Protein AF-A0A5C0SL00-F1 (afdb_monomer)

Me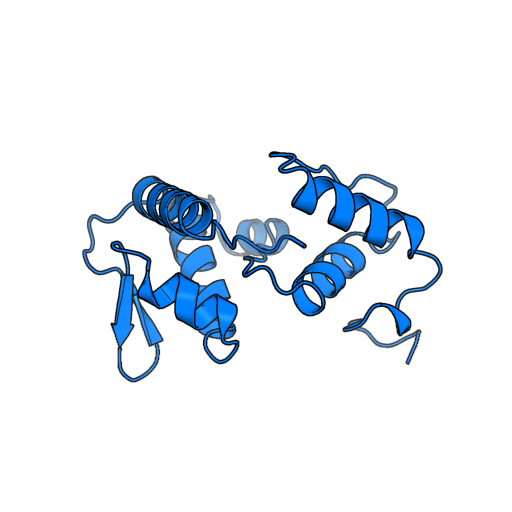an predicted aligned error: 7.23 Å

Foldseek 3Di:
DLPDPADQAPVNDDPCPVVLVVVVVCVVVVPPDDDDDDDPPPCSVNSVNNSCNPDLAPDADDDVVVVVVVDVDDDQVNVQVSRQVRLFVVCVRVNSVLLLVQQPQWDQDPRGIDGPDPPCTNVSRVVSSVVSVVPPPDDDDD

Secondary structure (DSSP, 8-state):
-TT-SS--SGGGSSS-HHHHHHHHHHHHTT-S------STTSSHHHHHHHHHHHSSS------HHHHHHH-SS--HHHHHHHHHHHHHTTTTSHHHHHHHHH-TTEEEETTEEEES-TT--HHHHHHHHHHHHHT-------

pLDDT: mean 83.23, std 16.57, range [24.23, 94.88]

Structure (mmCIF, N/CA/C/O backbone):
data_AF-A0A5C0SL00-F1
#
_entry.id   AF-A0A5C0SL00-F1
#
loop_
_atom_site.group_PDB
_atom_site.id
_atom_site.type_symbol
_atom_site.label_atom_id
_atom_site.label_alt_id
_atom_site.label_comp_id
_atom_site.label_asym_id
_atom_site.label_entity_id
_atom_site.label_seq_id
_atom_site.pdbx_PDB_ins_code
_atom_site.Cartn_x
_atom_site.Cartn_y
_atom_site.Cartn_z
_atom_site.occupancy
_atom_site.B_iso_or_equiv
_atom_site.auth_seq_id
_atom_site.auth_comp_id
_atom_site.auth_asym_id
_atom_site.auth_atom_id
_atom_site.pdbx_PDB_model_num
ATOM 1 N N . MET A 1 1 ? 8.966 13.940 -18.420 1.00 41.81 1 MET A N 1
ATOM 2 C CA . MET A 1 1 ? 10.261 13.821 -19.155 1.00 41.81 1 MET A CA 1
ATOM 3 C C . MET A 1 1 ? 10.956 12.547 -18.702 1.00 41.81 1 MET A C 1
ATOM 5 O O . MET A 1 1 ? 10.970 12.293 -17.505 1.00 41.81 1 MET A O 1
ATOM 9 N N . LEU A 1 2 ? 11.584 11.801 -19.618 1.00 38.34 2 LEU A N 1
ATOM 10 C CA . LEU A 1 2 ? 12.249 10.513 -19.342 1.00 38.34 2 LEU A CA 1
ATOM 11 C C . LEU A 1 2 ? 13.277 10.556 -18.186 1.00 38.34 2 LEU A C 1
ATOM 13 O O . LEU A 1 2 ? 13.491 9.546 -17.514 1.00 38.34 2 LEU A O 1
ATOM 17 N N . PHE A 1 3 ? 13.874 11.727 -17.929 1.00 49.59 3 PHE A N 1
ATOM 18 C CA . PHE A 1 3 ? 14.897 11.964 -16.900 1.00 49.59 3 PHE A CA 1
ATOM 19 C C . PHE A 1 3 ? 14.388 12.712 -15.650 1.00 49.59 3 PHE A C 1
ATOM 21 O O . PHE A 1 3 ? 15.184 13.255 -14.883 1.00 49.59 3 PHE A O 1
ATOM 28 N N . SER A 1 4 ? 13.072 12.769 -15.417 1.00 49.75 4 SER A N 1
ATOM 29 C CA . SER A 1 4 ? 12.523 13.338 -14.179 1.00 49.75 4 SER A CA 1
ATOM 30 C C . SER A 1 4 ? 12.863 12.460 -12.958 1.00 49.75 4 SER A C 1
ATOM 32 O O . SER A 1 4 ? 13.013 11.240 -13.058 1.00 49.75 4 SER A O 1
ATOM 34 N N . ARG A 1 5 ? 12.979 13.072 -11.767 1.00 55.69 5 ARG A N 1
ATOM 35 C CA . ARG A 1 5 ? 13.316 12.358 -10.512 1.00 55.69 5 ARG A CA 1
ATOM 36 C C . ARG A 1 5 ? 12.286 11.297 -10.108 1.00 55.69 5 ARG A C 1
ATOM 38 O O . ARG A 1 5 ? 12.628 10.380 -9.364 1.00 55.69 5 ARG A O 1
ATOM 45 N N . ILE A 1 6 ? 11.034 11.437 -10.542 1.00 61.34 6 ILE A N 1
ATOM 46 C CA . ILE A 1 6 ? 9.941 10.514 -10.227 1.00 61.34 6 ILE A CA 1
ATOM 47 C C . ILE A 1 6 ? 9.117 10.341 -11.497 1.00 61.34 6 ILE A C 1
ATOM 49 O O . ILE A 1 6 ? 8.388 11.252 -11.881 1.00 61.34 6 ILE A O 1
ATOM 53 N N . LYS A 1 7 ? 9.236 9.166 -12.115 1.00 70.69 7 LYS A N 1
ATOM 54 C CA . LYS A 1 7 ? 8.387 8.768 -13.236 1.00 70.69 7 LYS A CA 1
ATOM 55 C C . LYS A 1 7 ? 6.998 8.454 -12.691 1.00 70.69 7 LYS A C 1
ATOM 57 O O . LYS A 1 7 ? 6.902 7.726 -11.697 1.00 70.69 7 LYS A O 1
ATOM 62 N N . LYS A 1 8 ? 5.959 9.049 -13.271 1.00 68.81 8 LYS A N 1
ATOM 63 C CA . LYS A 1 8 ? 4.574 8.908 -12.786 1.00 68.81 8 LYS A CA 1
ATOM 64 C C . LYS A 1 8 ? 3.704 8.016 -13.663 1.00 68.81 8 LYS A C 1
ATOM 66 O O . LYS A 1 8 ? 2.728 7.495 -13.136 1.00 68.81 8 LYS A O 1
ATOM 71 N N . SER A 1 9 ? 4.082 7.833 -14.925 1.00 75.38 9 SER A N 1
ATOM 72 C CA . SER A 1 9 ? 3.365 7.025 -15.911 1.00 75.38 9 SER A CA 1
ATOM 73 C C . SER A 1 9 ? 4.301 6.090 -16.677 1.00 75.38 9 SER A C 1
ATOM 75 O O . SER A 1 9 ? 5.526 6.270 -16.692 1.00 75.38 9 SER A O 1
ATOM 77 N N . ARG A 1 10 ? 3.707 5.094 -17.326 1.00 76.75 10 ARG A N 1
ATOM 78 C CA . ARG A 1 10 ? 4.340 4.052 -18.134 1.00 76.75 10 ARG A CA 1
ATOM 79 C C . ARG A 1 10 ? 5.175 4.634 -19.267 1.00 76.75 10 ARG A C 1
ATOM 81 O O . ARG A 1 10 ? 6.346 4.300 -19.384 1.00 76.75 10 ARG A O 1
ATOM 88 N N . ASN A 1 11 ? 4.662 5.658 -19.948 1.00 75.50 11 ASN A N 1
ATOM 89 C CA . ASN A 1 11 ? 5.387 6.391 -20.996 1.00 75.50 11 ASN A CA 1
ATOM 90 C C . ASN A 1 11 ? 6.660 7.104 -20.501 1.00 75.50 11 ASN A C 1
ATOM 92 O O . ASN A 1 11 ? 7.517 7.480 -21.300 1.00 75.50 11 ASN A O 1
ATOM 96 N N . GLU A 1 12 ? 6.800 7.339 -19.193 1.00 78.19 12 GLU A N 1
ATOM 97 C CA . GLU A 1 12 ? 8.033 7.888 -18.628 1.00 78.19 12 GLU A CA 1
ATOM 98 C C . GLU A 1 12 ? 9.056 6.799 -18.297 1.00 78.19 12 GLU A C 1
ATOM 100 O O . GLU A 1 12 ? 10.213 7.128 -18.032 1.00 78.19 12 GLU A O 1
ATOM 105 N N . MET A 1 13 ? 8.685 5.516 -18.295 1.00 83.00 13 MET A N 1
ATOM 106 C CA . MET A 1 13 ? 9.585 4.386 -18.065 1.00 83.00 13 MET A CA 1
ATOM 107 C C . MET A 1 13 ? 10.352 4.021 -19.340 1.00 83.00 13 MET A C 1
ATOM 109 O O . MET A 1 13 ? 9.850 4.132 -20.445 1.00 83.00 13 MET A O 1
ATOM 113 N N . PHE A 1 14 ? 11.626 3.652 -19.180 1.00 79.88 14 PHE A N 1
ATOM 114 C CA . PHE A 1 14 ? 12.451 3.225 -20.310 1.00 79.88 14 PHE A CA 1
ATOM 115 C C . PHE A 1 14 ? 12.463 1.702 -20.328 1.00 79.88 14 PHE A C 1
ATOM 117 O O . PHE A 1 14 ? 12.965 1.133 -19.360 1.00 79.88 14 PHE A O 1
ATOM 124 N N . ASP A 1 15 ? 11.920 1.097 -21.386 1.00 82.62 15 ASP A N 1
ATOM 125 C CA . ASP A 1 15 ? 11.999 -0.341 -21.685 1.00 82.62 15 ASP A CA 1
ATOM 126 C C . ASP A 1 15 ? 11.597 -1.257 -20.510 1.00 82.62 15 ASP A C 1
ATOM 128 O O . ASP A 1 15 ? 12.384 -2.051 -19.999 1.00 82.62 15 ASP A O 1
ATOM 132 N N . ARG A 1 16 ? 10.379 -1.062 -19.988 1.00 87.50 16 ARG A N 1
ATOM 133 C CA . ARG A 1 16 ? 9.831 -1.824 -18.842 1.00 87.50 16 ARG A CA 1
ATOM 134 C C . ARG A 1 16 ? 8.405 -2.320 -19.061 1.00 87.50 16 ARG A C 1
ATOM 136 O O . ARG A 1 16 ? 7.711 -2.682 -18.113 1.00 87.50 16 ARG A O 1
ATOM 143 N N . GLU A 1 17 ? 7.972 -2.289 -20.313 1.00 89.06 17 GLU A N 1
ATOM 144 C CA . GLU A 1 17 ? 6.625 -2.649 -20.746 1.00 89.06 17 GLU A CA 1
ATOM 145 C C . GLU A 1 17 ? 6.329 -4.113 -20.418 1.00 89.06 17 GLU A C 1
ATOM 147 O O . GLU A 1 17 ? 5.320 -4.427 -19.793 1.00 89.06 17 GLU A O 1
ATOM 152 N N . TYR A 1 18 ? 7.284 -4.993 -20.731 1.00 91.75 18 TYR A N 1
ATOM 153 C CA . TYR A 1 18 ? 7.180 -6.420 -20.455 1.00 91.75 18 TYR A CA 1
ATOM 154 C C . TYR A 1 18 ? 7.016 -6.721 -18.957 1.00 91.75 18 TYR A C 1
ATOM 156 O O . TYR A 1 18 ? 6.125 -7.480 -18.576 1.00 91.75 18 TYR A O 1
ATOM 164 N N . GLU A 1 19 ? 7.841 -6.138 -18.080 1.00 92.94 19 GLU A N 1
ATOM 165 C CA . GLU A 1 19 ? 7.713 -6.370 -16.638 1.00 92.94 19 GLU A CA 1
ATOM 166 C C . GLU A 1 19 ? 6.439 -5.759 -16.064 1.00 92.94 19 GLU A C 1
ATOM 168 O O . GLU A 1 19 ? 5.842 -6.355 -15.169 1.00 92.94 19 GLU A O 1
ATOM 173 N N . PHE A 1 20 ? 6.018 -4.597 -16.567 1.00 93.19 20 PHE A N 1
ATOM 174 C CA . PHE A 1 20 ? 4.753 -3.986 -16.177 1.00 93.19 20 PHE A CA 1
ATOM 175 C C . PHE A 1 20 ? 3.582 -4.920 -16.496 1.00 93.19 20 PHE A C 1
ATOM 177 O O . PHE A 1 20 ? 2.837 -5.293 -15.588 1.00 93.19 20 PHE A O 1
ATOM 184 N N . ASP A 1 21 ? 3.466 -5.370 -17.747 1.00 93.31 21 ASP A N 1
ATOM 185 C CA . ASP A 1 21 ? 2.367 -6.231 -18.192 1.00 93.31 21 ASP A CA 1
ATOM 186 C C . ASP A 1 21 ? 2.384 -7.592 -17.491 1.00 93.31 21 ASP A C 1
ATOM 188 O O . ASP A 1 21 ? 1.333 -8.111 -17.112 1.00 93.31 21 ASP A O 1
ATOM 192 N N . LYS A 1 22 ? 3.573 -8.143 -17.221 1.00 94.88 22 LYS A N 1
ATOM 193 C CA . LYS A 1 22 ? 3.715 -9.387 -16.457 1.00 94.88 22 LYS A CA 1
ATOM 194 C C . LYS A 1 22 ? 3.199 -9.251 -15.024 1.00 94.88 22 LYS A C 1
ATOM 196 O O . LYS A 1 22 ? 2.548 -10.167 -14.525 1.00 94.88 22 LYS A O 1
ATOM 201 N N . ILE A 1 23 ? 3.478 -8.128 -14.359 1.00 93.69 23 ILE A N 1
ATOM 202 C CA . ILE A 1 23 ? 2.964 -7.863 -13.008 1.00 93.69 23 ILE A CA 1
ATOM 203 C C . ILE A 1 23 ? 1.445 -7.658 -13.054 1.00 93.69 23 ILE A C 1
ATOM 205 O O . ILE A 1 23 ? 0.744 -8.209 -12.210 1.00 93.69 23 ILE A O 1
ATOM 209 N N . VAL A 1 24 ? 0.925 -6.925 -14.045 1.00 92.56 24 VAL A N 1
ATOM 210 C CA . VAL A 1 24 ? -0.525 -6.727 -14.218 1.00 92.56 24 VAL A CA 1
ATOM 211 C C . VAL A 1 24 ? -1.249 -8.054 -14.446 1.00 92.56 24 VAL A C 1
ATOM 213 O O . VAL A 1 24 ? -2.280 -8.280 -13.817 1.00 92.56 24 VAL A O 1
ATOM 216 N N . SER A 1 25 ? -0.720 -8.938 -15.298 1.00 93.75 25 SER A N 1
ATOM 217 C CA . SER A 1 25 ? -1.295 -10.276 -15.505 1.00 93.75 25 SER A CA 1
ATOM 218 C C . SER A 1 25 ? -1.310 -11.065 -14.203 1.00 93.75 25 SER A C 1
ATOM 220 O O . SER A 1 25 ? -2.364 -11.524 -13.794 1.00 93.75 25 SER A O 1
ATOM 222 N N . ALA A 1 26 ? -0.183 -11.123 -13.488 1.00 92.19 26 ALA A N 1
ATOM 223 C CA . ALA A 1 26 ? -0.104 -11.845 -12.221 1.00 92.19 26 ALA A CA 1
ATOM 224 C C . ALA A 1 26 ? -1.100 -11.318 -11.169 1.00 92.19 26 ALA A C 1
ATOM 226 O O . ALA A 1 26 ? -1.680 -12.108 -10.432 1.00 92.19 26 ALA A O 1
ATOM 227 N N . ILE A 1 27 ? -1.343 -10.002 -11.115 1.00 89.69 27 ILE A N 1
ATOM 228 C CA . ILE A 1 27 ? -2.379 -9.419 -10.247 1.00 89.69 27 ILE A CA 1
ATOM 229 C C . ILE A 1 27 ? -3.778 -9.883 -10.674 1.00 89.69 27 ILE A C 1
ATOM 231 O O . ILE A 1 27 ? -4.568 -10.275 -9.821 1.00 8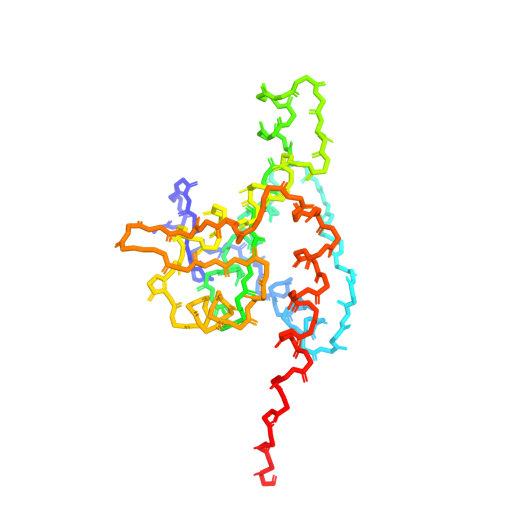9.69 27 ILE A O 1
ATOM 235 N N . LYS A 1 28 ? -4.087 -9.860 -11.978 1.00 89.38 28 LYS A N 1
ATOM 236 C CA . LYS A 1 28 ? -5.380 -10.326 -12.516 1.00 89.38 28 LYS A CA 1
ATOM 237 C C . LYS A 1 28 ? -5.610 -11.818 -12.278 1.00 89.38 28 LYS A C 1
ATOM 239 O O . LYS A 1 28 ? -6.734 -12.214 -11.997 1.00 89.38 28 LYS A O 1
ATOM 244 N N . ASP A 1 29 ? -4.544 -12.606 -12.341 1.00 91.25 29 ASP A N 1
ATOM 245 C CA . ASP A 1 29 ? -4.556 -14.050 -12.101 1.00 91.25 29 ASP A CA 1
ATOM 246 C C . ASP A 1 29 ? -4.625 -14.396 -10.598 1.00 91.25 29 ASP A C 1
ATOM 248 O O . ASP A 1 29 ? -4.611 -15.569 -10.231 1.00 91.25 29 ASP A O 1
ATOM 252 N N . GLY A 1 30 ? -4.679 -13.392 -9.712 1.00 88.06 30 GLY A N 1
ATOM 253 C CA . GLY A 1 30 ? -4.782 -13.593 -8.266 1.00 88.06 30 GLY A CA 1
ATOM 254 C C . GLY A 1 30 ? -3.503 -14.137 -7.626 1.00 88.06 30 GLY A C 1
ATOM 255 O O . GLY A 1 30 ? -3.567 -14.790 -6.586 1.00 88.06 30 GLY A O 1
ATOM 256 N N . VAL A 1 31 ? -2.331 -13.900 -8.227 1.00 89.06 31 VAL A N 1
ATOM 257 C CA . VAL A 1 31 ? -1.050 -14.357 -7.670 1.00 89.06 31 VAL A CA 1
ATOM 258 C C . VAL A 1 31 ? -0.799 -13.655 -6.324 1.00 89.06 31 VAL A C 1
ATOM 260 O O . VAL A 1 31 ? -0.624 -12.434 -6.300 1.00 89.06 31 VAL A O 1
ATOM 263 N N . PRO A 1 32 ? -0.699 -14.395 -5.202 1.00 85.50 32 PRO A N 1
ATOM 264 C CA . PRO A 1 32 ? -0.680 -13.800 -3.861 1.00 85.50 32 PRO A CA 1
ATOM 265 C C . PRO A 1 32 ? 0.650 -13.118 -3.512 1.00 85.50 32 PRO A C 1
ATOM 267 O O . PRO A 1 32 ? 0.713 -12.286 -2.608 1.00 85.50 32 PRO A O 1
ATOM 270 N N . LEU A 1 33 ? 1.737 -13.460 -4.213 1.00 90.69 33 LEU A N 1
ATOM 271 C CA . LEU A 1 33 ? 3.056 -12.880 -3.981 1.00 90.69 33 LEU A CA 1
ATOM 272 C C . LEU A 1 33 ? 3.829 -12.711 -5.287 1.00 90.69 33 LEU A C 1
ATOM 274 O O . LEU A 1 33 ? 4.167 -13.679 -5.966 1.00 90.69 33 LEU A O 1
ATOM 278 N N . ILE A 1 34 ? 4.193 -11.466 -5.587 1.00 91.44 34 ILE A N 1
ATOM 279 C CA . ILE A 1 34 ? 5.021 -11.106 -6.738 1.00 91.44 34 ILE A CA 1
ATOM 280 C C . ILE A 1 34 ? 6.327 -10.504 -6.220 1.00 91.44 34 ILE A C 1
ATOM 282 O O . ILE A 1 34 ? 6.336 -9.456 -5.574 1.00 91.44 34 ILE A O 1
ATOM 286 N N . VAL A 1 35 ? 7.455 -11.147 -6.524 1.00 92.81 35 VAL A N 1
ATOM 287 C CA . VAL A 1 35 ? 8.781 -10.673 -6.104 1.00 92.81 35 VAL A CA 1
ATOM 288 C C . VAL A 1 35 ? 9.489 -9.992 -7.273 1.00 92.81 35 VAL A C 1
ATOM 290 O O . VAL A 1 35 ? 9.873 -10.634 -8.248 1.00 92.81 35 VAL A O 1
ATOM 293 N N . VAL A 1 36 ? 9.719 -8.680 -7.161 1.00 90.69 36 VAL A N 1
ATOM 294 C CA . VAL A 1 36 ? 10.464 -7.899 -8.164 1.00 90.69 36 VAL A CA 1
ATOM 295 C C . VAL A 1 36 ? 11.946 -7.835 -7.787 1.00 90.69 36 VAL A C 1
ATOM 297 O O . VAL A 1 36 ? 12.353 -7.101 -6.884 1.00 90.69 36 VAL A O 1
ATOM 300 N N . THR A 1 37 ? 12.773 -8.594 -8.503 1.00 91.00 37 THR A N 1
ATOM 301 C CA . THR A 1 37 ? 14.218 -8.753 -8.251 1.00 91.00 37 THR 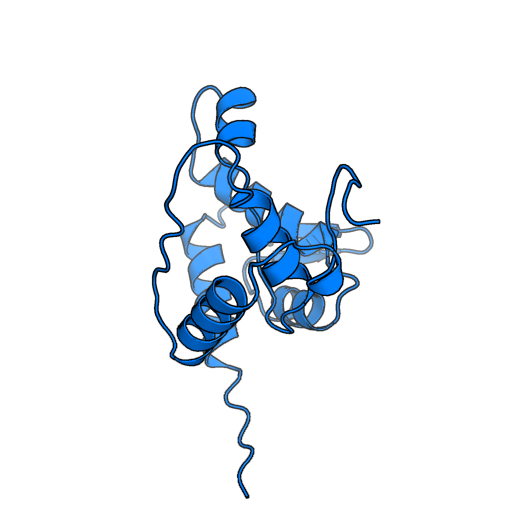A CA 1
ATOM 302 C C . THR A 1 37 ? 15.073 -8.055 -9.326 1.00 91.00 37 THR A C 1
ATOM 304 O O . THR A 1 37 ? 14.559 -7.531 -10.312 1.00 91.00 37 THR A O 1
ATOM 307 N N . GLY A 1 38 ? 16.384 -7.925 -9.087 1.00 88.62 38 GLY A N 1
ATOM 308 C CA . GLY A 1 38 ? 17.356 -7.395 -10.050 1.00 88.62 38 GLY A CA 1
ATOM 309 C C . GLY A 1 38 ? 18.443 -6.530 -9.410 1.00 88.62 38 GLY A C 1
ATOM 310 O O . GLY A 1 38 ? 18.385 -6.202 -8.221 1.00 88.62 38 GLY A O 1
ATOM 311 N N . ILE A 1 39 ? 19.407 -6.081 -10.213 1.00 88.81 39 ILE A N 1
ATOM 312 C CA . ILE A 1 39 ? 20.573 -5.298 -9.764 1.00 88.81 39 ILE A CA 1
ATOM 313 C C . ILE A 1 39 ? 20.148 -3.949 -9.137 1.00 88.81 39 ILE A C 1
ATOM 315 O O . ILE A 1 39 ? 19.052 -3.421 -9.375 1.00 88.81 39 ILE A O 1
ATOM 319 N N . ARG A 1 40 ? 20.981 -3.368 -8.261 1.00 80.56 40 ARG A N 1
ATOM 320 C CA . ARG A 1 40 ? 20.735 -2.029 -7.692 1.00 80.56 40 ARG A CA 1
ATOM 321 C C . ARG A 1 40 ? 20.625 -0.993 -8.824 1.00 80.56 40 ARG A C 1
ATOM 323 O O . ARG A 1 40 ? 21.358 -1.053 -9.796 1.00 80.56 40 ARG A O 1
ATOM 330 N N . ARG A 1 41 ? 19.728 -0.012 -8.662 1.00 81.50 41 ARG A N 1
ATOM 331 C CA . ARG A 1 41 ? 19.496 1.110 -9.602 1.00 81.50 41 ARG A CA 1
ATOM 332 C C . ARG A 1 41 ? 18.865 0.762 -10.961 1.00 81.50 41 ARG A C 1
ATOM 334 O O . ARG A 1 41 ? 18.753 1.645 -11.794 1.00 81.50 41 ARG A O 1
ATOM 341 N N . VAL A 1 42 ? 18.319 -0.441 -11.141 1.00 84.75 42 VAL A N 1
ATOM 342 C CA . VAL A 1 42 ? 17.574 -0.797 -12.372 1.00 84.75 42 VAL A CA 1
ATOM 343 C C . VAL A 1 42 ? 16.154 -0.203 -12.459 1.00 84.75 42 VAL A C 1
ATOM 345 O O . VAL A 1 42 ? 15.474 -0.384 -13.458 1.00 84.75 42 VAL A O 1
ATOM 348 N N . GLY A 1 43 ? 15.683 0.513 -11.429 1.00 86.38 43 GLY A N 1
ATOM 349 C CA . GLY A 1 43 ? 14.374 1.186 -11.460 1.00 86.38 43 GLY A CA 1
ATOM 350 C C . GLY A 1 43 ? 13.193 0.400 -10.875 1.00 86.38 43 GLY A C 1
ATOM 351 O O . GLY A 1 43 ? 12.058 0.815 -11.061 1.00 86.38 43 GLY A O 1
ATOM 352 N N . LYS A 1 44 ? 13.428 -0.676 -10.108 1.00 90.31 44 LYS A N 1
ATOM 353 C CA . LYS A 1 44 ? 12.366 -1.488 -9.466 1.00 90.31 44 LYS A CA 1
ATOM 354 C C . LYS A 1 44 ? 11.342 -0.665 -8.673 1.00 90.31 44 LYS A C 1
ATOM 356 O O . LYS A 1 44 ? 10.144 -0.837 -8.834 1.00 90.31 44 LYS A O 1
ATOM 361 N N . THR A 1 45 ? 11.814 0.266 -7.838 1.00 87.50 45 THR A N 1
ATOM 362 C CA . THR A 1 45 ? 10.929 1.159 -7.068 1.00 87.50 45 THR A CA 1
ATOM 363 C C . THR A 1 45 ? 10.065 2.024 -7.980 1.00 87.50 45 THR A C 1
ATOM 365 O O . THR A 1 45 ? 8.919 2.302 -7.654 1.00 87.50 45 THR A O 1
ATOM 368 N N . THR A 1 46 ? 10.614 2.460 -9.111 1.00 88.38 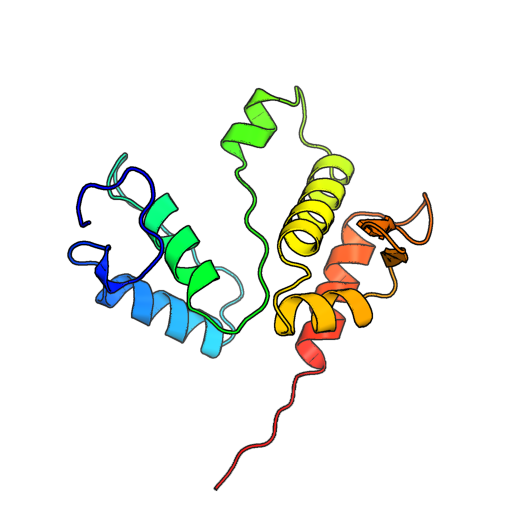46 THR A N 1
ATOM 369 C CA . THR A 1 46 ? 9.876 3.260 -10.082 1.00 88.38 46 THR A CA 1
ATOM 370 C C . THR A 1 46 ? 8.806 2.429 -10.777 1.00 88.38 46 THR A C 1
ATOM 372 O O . THR A 1 46 ? 7.678 2.893 -10.846 1.00 88.38 46 THR A O 1
ATOM 375 N N . LEU A 1 47 ? 9.122 1.191 -11.180 1.00 89.88 47 LEU A N 1
ATOM 376 C CA . LEU A 1 47 ? 8.150 0.246 -11.742 1.00 89.88 47 LEU A CA 1
ATOM 377 C C . LEU A 1 47 ? 6.951 0.043 -10.807 1.00 89.88 47 LEU A C 1
ATOM 379 O O . LEU A 1 47 ? 5.822 0.265 -11.221 1.00 89.88 47 LEU A O 1
ATOM 383 N N . VAL A 1 48 ? 7.190 -0.279 -9.530 1.00 89.06 48 VAL A N 1
ATOM 384 C CA . VAL A 1 48 ? 6.105 -0.490 -8.548 1.00 89.06 48 VAL A CA 1
ATOM 385 C C . VAL A 1 48 ? 5.269 0.777 -8.331 1.00 89.06 48 VAL A C 1
ATOM 387 O O . VAL A 1 48 ? 4.053 0.701 -8.187 1.00 89.06 48 VAL A O 1
ATOM 390 N N . LYS A 1 49 ? 5.896 1.961 -8.315 1.00 87.19 49 LYS A N 1
ATOM 391 C CA . LYS A 1 49 ? 5.171 3.230 -8.142 1.00 87.19 49 LYS A CA 1
ATOM 392 C C . LYS A 1 49 ? 4.311 3.588 -9.347 1.00 87.19 49 LYS A C 1
ATOM 394 O O . LYS A 1 49 ? 3.201 4.063 -9.152 1.00 87.19 49 LYS A O 1
ATOM 399 N N . VAL A 1 50 ? 4.827 3.389 -10.558 1.00 89.31 50 VAL A N 1
ATOM 400 C CA . VAL A 1 50 ? 4.071 3.631 -11.791 1.00 89.31 50 VAL A CA 1
ATOM 401 C C . VAL A 1 50 ? 2.920 2.637 -11.903 1.00 89.31 50 VAL A C 1
ATOM 403 O O . VAL A 1 50 ? 1.801 3.061 -12.157 1.00 89.31 50 VAL A O 1
ATOM 406 N N . LEU A 1 51 ? 3.154 1.358 -11.594 1.00 89.25 51 LEU A N 1
ATOM 407 C CA . LEU A 1 51 ? 2.103 0.339 -11.526 1.00 89.25 51 LEU A CA 1
ATOM 408 C C . LEU A 1 51 ? 0.942 0.787 -10.626 1.00 89.25 51 LEU A C 1
ATOM 410 O O . LEU A 1 51 ? -0.190 0.853 -11.085 1.00 89.25 51 LEU A O 1
ATOM 414 N N . LEU A 1 52 ? 1.225 1.188 -9.382 1.00 85.38 52 LEU A N 1
ATOM 415 C CA . LEU A 1 52 ? 0.206 1.661 -8.433 1.00 85.38 52 LEU A CA 1
ATOM 416 C C . LEU A 1 52 ? -0.501 2.969 -8.831 1.00 85.38 52 LEU A C 1
ATOM 418 O O . LEU A 1 52 ? -1.482 3.327 -8.183 1.00 85.38 52 LEU A O 1
ATOM 422 N N . ASN A 1 53 ? 0.022 3.714 -9.805 1.00 84.19 53 ASN A N 1
ATOM 423 C CA . ASN A 1 53 ? -0.626 4.919 -10.324 1.00 84.19 53 ASN A CA 1
ATOM 424 C C . ASN A 1 53 ? -1.526 4.631 -11.529 1.00 84.19 53 ASN A C 1
ATOM 426 O O . ASN A 1 53 ? -2.399 5.445 -11.811 1.00 84.19 53 ASN A O 1
ATOM 430 N N . GLU A 1 54 ? -1.268 3.549 -12.266 1.00 86.12 54 GLU A N 1
ATOM 431 C CA . GLU A 1 54 ? -1.952 3.260 -13.531 1.00 86.12 54 GLU A CA 1
ATOM 432 C C . GLU A 1 54 ? -2.985 2.142 -13.441 1.00 86.12 54 GLU A C 1
ATOM 434 O O . GLU A 1 54 ? -3.877 2.083 -14.281 1.00 86.12 54 GLU A O 1
ATOM 439 N N . ILE A 1 55 ? -2.884 1.251 -12.454 1.00 85.62 55 ILE A N 1
ATOM 440 C CA . ILE A 1 55 ? -3.906 0.224 -12.255 1.00 85.62 55 ILE A CA 1
ATOM 441 C C . ILE A 1 55 ? -5.097 0.789 -11.480 1.00 85.62 55 ILE A C 1
ATOM 443 O O . ILE A 1 55 ? -4.931 1.552 -10.526 1.00 85.62 55 ILE A O 1
ATOM 447 N N . ASP A 1 56 ? -6.299 0.334 -11.835 1.00 82.00 56 ASP A N 1
ATOM 448 C CA . ASP A 1 56 ? -7.519 0.762 -11.144 1.00 82.00 56 ASP A CA 1
ATOM 449 C C . ASP A 1 56 ? -7.704 0.120 -9.753 1.00 82.00 56 ASP A C 1
ATOM 451 O O . ASP A 1 56 ? -8.604 0.474 -8.988 1.00 82.00 56 ASP A O 1
ATOM 455 N N . THR A 1 57 ? -6.817 -0.805 -9.388 1.00 83.12 57 THR A N 1
ATOM 456 C CA . THR A 1 57 ? -6.836 -1.508 -8.107 1.00 83.12 57 THR A CA 1
ATOM 457 C C . THR A 1 57 ? -6.341 -0.595 -6.977 1.00 83.12 57 THR A C 1
ATOM 459 O O . THR A 1 57 ? -5.218 -0.082 -7.049 1.00 83.12 57 THR A O 1
ATOM 462 N N . PRO A 1 58 ? -7.120 -0.397 -5.896 1.00 84.50 58 PRO A N 1
ATOM 463 C CA . PRO A 1 58 ? -6.630 0.319 -4.728 1.00 84.50 58 PRO A CA 1
ATOM 464 C C . PRO A 1 58 ? -5.447 -0.442 -4.122 1.00 84.50 58 PRO A C 1
ATOM 466 O O . PRO A 1 58 ? -5.481 -1.658 -3.961 1.00 84.50 58 PRO A O 1
ATOM 469 N N . GLY A 1 59 ? -4.380 0.279 -3.784 1.00 83.88 59 GLY A N 1
ATOM 470 C CA . GLY A 1 59 ? -3.162 -0.336 -3.273 1.00 83.88 59 GLY A CA 1
ATOM 471 C C . GLY A 1 59 ? -2.420 0.557 -2.295 1.00 83.88 59 GLY A C 1
ATOM 472 O O . GLY A 1 59 ? -2.597 1.776 -2.257 1.00 83.88 59 GLY A O 1
ATOM 473 N N . VAL A 1 60 ? -1.542 -0.060 -1.512 1.00 87.38 60 VAL A N 1
ATOM 474 C CA . VAL A 1 60 ? -0.715 0.590 -0.491 1.00 87.38 60 VAL A CA 1
ATOM 475 C C . VAL A 1 60 ? 0.749 0.496 -0.910 1.00 87.38 60 VAL A C 1
ATOM 477 O O . VAL A 1 60 ? 1.214 -0.552 -1.348 1.00 87.38 60 VAL A O 1
ATOM 480 N N . TYR A 1 61 ? 1.493 1.597 -0.778 1.00 88.06 61 TYR A N 1
ATOM 481 C CA . TYR A 1 61 ? 2.945 1.595 -0.980 1.00 88.06 61 TYR A CA 1
ATOM 482 C C . TYR A 1 61 ? 3.654 1.840 0.350 1.00 88.06 61 TYR A C 1
ATOM 484 O O . TYR A 1 61 ? 3.549 2.929 0.912 1.00 88.06 61 TYR A O 1
ATOM 492 N N . ILE A 1 62 ? 4.426 0.853 0.807 1.00 89.00 62 ILE A N 1
ATOM 493 C CA . ILE A 1 62 ? 5.222 0.936 2.035 1.00 89.00 62 ILE A CA 1
ATOM 494 C C . ILE A 1 62 ? 6.710 0.901 1.670 1.00 89.00 62 ILE A C 1
ATOM 496 O O . ILE A 1 62 ? 7.213 -0.098 1.159 1.00 89.00 62 ILE A O 1
ATOM 500 N N . ASP A 1 63 ? 7.449 1.981 1.951 1.00 88.19 63 ASP A N 1
ATOM 501 C CA . ASP A 1 63 ? 8.912 1.969 1.812 1.00 88.19 63 ASP A CA 1
ATOM 502 C C . ASP A 1 63 ? 9.554 1.449 3.100 1.00 88.19 63 ASP A C 1
ATOM 504 O O . ASP A 1 63 ? 9.840 2.210 4.027 1.00 88.19 63 ASP A O 1
ATOM 508 N N . ALA A 1 64 ? 9.809 0.141 3.141 1.00 87.38 64 ALA A N 1
ATOM 509 C CA . ALA A 1 64 ? 10.430 -0.505 4.291 1.00 87.38 64 ALA A CA 1
ATOM 510 C C . ALA A 1 64 ? 11.784 0.126 4.664 1.00 87.38 64 ALA A C 1
ATOM 512 O O . ALA A 1 64 ? 12.088 0.245 5.845 1.00 87.38 64 ALA A O 1
ATOM 513 N N . ARG A 1 65 ? 12.581 0.608 3.696 1.00 83.94 65 ARG A N 1
ATOM 514 C CA . ARG A 1 65 ? 13.874 1.257 4.001 1.00 83.94 65 ARG A CA 1
ATOM 515 C C . ARG A 1 65 ? 13.663 2.549 4.778 1.00 83.94 65 ARG A C 1
ATOM 517 O O . ARG A 1 65 ? 14.406 2.830 5.713 1.00 83.94 65 ARG A O 1
ATOM 524 N N . LYS A 1 66 ? 12.647 3.327 4.392 1.00 87.31 66 LYS A N 1
ATOM 525 C CA . LYS A 1 66 ? 12.274 4.549 5.108 1.00 87.31 66 LYS A CA 1
ATOM 526 C C . LYS A 1 66 ? 11.757 4.218 6.508 1.00 87.31 66 LYS A C 1
ATOM 528 O O . LYS A 1 66 ? 12.185 4.864 7.459 1.00 87.31 66 LYS A O 1
ATOM 533 N N . LEU A 1 67 ? 10.901 3.204 6.644 1.00 87.25 67 LEU A N 1
ATOM 534 C CA . LEU A 1 67 ? 10.409 2.765 7.953 1.00 87.25 67 LEU A CA 1
ATOM 535 C C . LEU A 1 67 ? 11.554 2.352 8.885 1.00 87.25 67 LEU A C 1
ATOM 537 O O . LEU A 1 67 ? 11.632 2.869 9.994 1.00 87.25 67 LEU A O 1
ATOM 541 N N . TRP A 1 68 ? 12.485 1.520 8.412 1.00 87.06 68 TRP A N 1
ATOM 542 C CA . TRP A 1 68 ? 13.674 1.118 9.173 1.00 87.06 68 TRP A CA 1
ATOM 543 C C . TRP A 1 68 ? 14.575 2.300 9.552 1.00 87.06 68 TRP A C 1
ATOM 545 O O . TRP A 1 68 ? 15.195 2.282 10.606 1.00 87.06 68 TRP A O 1
ATOM 555 N N . SER A 1 69 ? 14.658 3.342 8.717 1.00 88.44 69 SER A N 1
ATOM 556 C CA . SER A 1 69 ? 15.470 4.525 9.043 1.00 88.44 69 SER A CA 1
ATOM 557 C C . SER A 1 69 ? 14.857 5.423 10.123 1.00 88.44 69 SER A C 1
ATOM 559 O O . SER A 1 69 ? 15.580 6.171 10.771 1.00 88.44 69 SER A O 1
ATOM 561 N N . ILE A 1 70 ? 13.532 5.376 10.294 1.00 86.75 70 ILE A N 1
ATOM 562 C CA . ILE A 1 70 ? 12.788 6.228 11.234 1.00 86.75 70 ILE A CA 1
ATOM 563 C C . ILE A 1 70 ? 12.521 5.491 12.550 1.00 86.75 70 ILE A C 1
ATOM 565 O O . ILE A 1 70 ? 12.466 6.112 13.610 1.00 86.75 70 ILE A O 1
ATOM 569 N N . HIS A 1 71 ? 12.343 4.173 12.491 1.00 83.12 71 HIS A N 1
ATOM 570 C CA . HIS A 1 71 ? 11.972 3.348 13.629 1.00 83.12 71 HIS A CA 1
ATOM 571 C C . HIS A 1 71 ? 13.096 2.373 13.973 1.00 83.12 71 HIS A C 1
ATOM 573 O O . HIS A 1 71 ? 13.549 1.622 13.117 1.00 83.12 71 HIS A O 1
ATOM 579 N N . ALA A 1 72 ? 13.488 2.323 15.249 1.00 78.50 72 ALA A N 1
ATOM 580 C CA . ALA A 1 72 ? 14.459 1.341 15.741 1.00 78.50 72 ALA A CA 1
ATOM 581 C C . ALA A 1 72 ? 13.956 -0.113 15.606 1.00 78.50 72 ALA A C 1
ATOM 583 O O . ALA A 1 72 ? 14.755 -1.035 15.478 1.00 78.50 72 ALA A O 1
ATOM 584 N N . ASN A 1 73 ? 12.632 -0.310 15.620 1.00 84.69 73 ASN A N 1
ATOM 585 C CA . ASN A 1 73 ? 11.967 -1.582 15.357 1.00 84.69 73 ASN A CA 1
ATOM 586 C C . ASN A 1 73 ? 10.636 -1.340 14.625 1.00 84.69 73 ASN A C 1
ATOM 588 O O . ASN A 1 73 ? 9.894 -0.416 14.973 1.00 84.69 73 ASN A O 1
ATOM 592 N N . ILE A 1 74 ? 10.311 -2.180 13.642 1.00 88.44 74 ILE A N 1
ATOM 593 C CA . ILE A 1 74 ? 9.043 -2.113 12.908 1.00 88.44 74 ILE A CA 1
ATOM 594 C C . ILE A 1 74 ? 8.036 -3.035 13.595 1.00 88.44 74 ILE A C 1
ATOM 596 O O . ILE A 1 74 ? 7.976 -4.230 13.320 1.00 88.44 74 ILE A O 1
ATOM 600 N N . SER A 1 75 ? 7.237 -2.474 14.502 1.00 92.19 75 SER A N 1
ATOM 601 C CA . SER A 1 75 ? 6.133 -3.212 15.120 1.00 92.19 75 SER A CA 1
ATOM 602 C C . SER A 1 75 ? 4.923 -3.310 14.176 1.00 92.19 75 SER A C 1
ATOM 604 O O . SER A 1 75 ? 4.764 -2.458 13.294 1.00 92.19 75 SER A O 1
ATOM 606 N N . PRO A 1 76 ? 4.006 -4.274 14.390 1.00 92.25 76 PRO A N 1
ATOM 607 C CA . PRO A 1 76 ? 2.754 -4.358 13.631 1.00 92.25 76 PRO A CA 1
ATOM 608 C C . PRO A 1 76 ? 1.961 -3.042 13.632 1.00 92.25 76 PRO A C 1
ATOM 610 O O . PRO A 1 76 ? 1.416 -2.630 12.612 1.00 92.25 76 PRO A O 1
ATOM 613 N N . ASN A 1 77 ? 1.993 -2.305 14.749 1.00 91.88 77 ASN A N 1
ATOM 614 C CA . ASN A 1 77 ? 1.353 -0.995 14.871 1.00 91.88 77 ASN A CA 1
ATOM 615 C C . ASN A 1 77 ? 1.946 0.077 13.942 1.00 91.88 77 ASN A C 1
ATOM 617 O O . ASN A 1 77 ? 1.218 0.982 13.529 1.00 91.88 77 ASN A O 1
ATOM 621 N N . VAL A 1 78 ? 3.240 0.006 13.612 1.00 92.44 78 VAL A N 1
ATOM 622 C CA . VAL A 1 78 ? 3.869 0.916 12.639 1.00 92.44 78 VAL A CA 1
ATOM 623 C C . VAL A 1 78 ? 3.338 0.628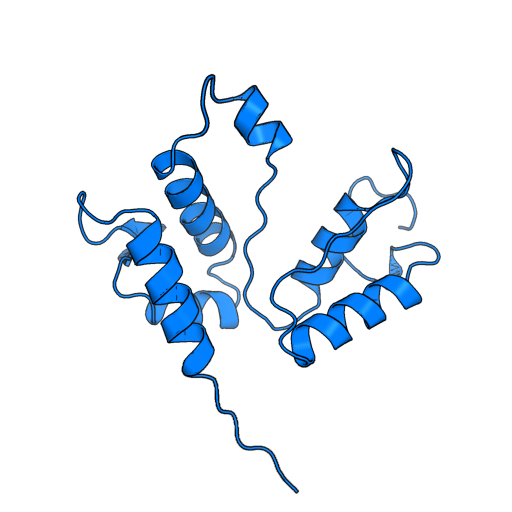 11.236 1.00 92.44 78 VAL A C 1
ATOM 625 O O . VAL A 1 78 ? 2.932 1.555 10.537 1.00 92.44 78 VAL A O 1
ATOM 628 N N . ILE A 1 79 ? 3.275 -0.650 10.851 1.00 93.12 79 ILE A N 1
ATOM 629 C CA . ILE A 1 79 ? 2.765 -1.082 9.541 1.00 93.12 79 ILE A CA 1
ATOM 630 C C . ILE A 1 79 ? 1.292 -0.691 9.393 1.00 93.12 79 ILE A C 1
ATOM 632 O O . ILE A 1 79 ? 0.928 -0.045 8.412 1.00 93.12 79 ILE A O 1
ATOM 636 N N . LYS A 1 80 ? 0.474 -0.987 10.410 1.00 93.44 80 LYS A N 1
ATOM 637 C CA . LYS A 1 80 ? -0.954 -0.650 10.465 1.00 93.44 80 LYS A CA 1
ATOM 638 C C . LYS A 1 80 ? -1.201 0.840 10.202 1.00 93.44 80 LYS A C 1
ATOM 640 O O . LYS A 1 80 ? -2.030 1.211 9.374 1.00 93.44 80 LYS A O 1
ATOM 645 N N . LYS A 1 81 ? -0.437 1.713 10.869 1.00 92.00 81 LYS A N 1
ATOM 646 C CA . LYS A 1 81 ? -0.522 3.170 10.676 1.00 92.00 81 LYS A CA 1
ATOM 647 C C . LYS A 1 81 ? -0.098 3.601 9.271 1.00 92.00 81 LYS A C 1
ATOM 649 O O . LYS A 1 81 ? -0.725 4.492 8.705 1.00 92.00 81 LYS A O 1
ATOM 654 N N . GLU A 1 82 ? 0.945 2.993 8.707 1.00 92.31 82 GLU A N 1
ATOM 655 C CA . GLU A 1 82 ? 1.422 3.348 7.365 1.00 92.31 82 GLU A CA 1
ATOM 656 C C . GLU A 1 82 ? 0.442 2.900 6.264 1.00 92.31 82 GLU A C 1
ATOM 658 O O . GLU A 1 82 ? 0.273 3.629 5.286 1.00 92.31 82 GLU A O 1
ATOM 663 N N . ILE A 1 83 ? -0.264 1.774 6.450 1.00 93.50 83 ILE A N 1
ATOM 664 C CA . ILE A 1 83 ? -1.368 1.332 5.576 1.00 93.50 83 ILE A CA 1
ATOM 665 C C . ILE A 1 83 ? -2.447 2.415 5.506 1.00 93.50 83 ILE A C 1
ATOM 667 O O . ILE A 1 83 ? -2.702 2.960 4.430 1.00 93.50 83 ILE A O 1
ATOM 671 N N . VAL A 1 84 ? -3.026 2.788 6.654 1.00 92.94 84 VAL A N 1
ATOM 672 C CA . VAL A 1 84 ? -4.110 3.783 6.706 1.00 92.94 84 VAL A CA 1
ATOM 673 C C . VAL A 1 84 ? -3.655 5.132 6.169 1.00 92.94 84 VAL A C 1
ATOM 675 O O . VAL A 1 84 ? -4.360 5.749 5.378 1.00 92.94 84 VAL A O 1
ATOM 678 N N . LYS A 1 85 ? -2.441 5.567 6.510 1.00 92.25 85 LYS A N 1
ATOM 679 C CA . LYS A 1 85 ? -1.867 6.809 5.987 1.00 92.25 85 LYS A CA 1
ATOM 680 C C . LYS A 1 85 ? -1.705 6.793 4.464 1.00 92.25 85 LYS A C 1
ATOM 682 O O . LYS A 1 85 ? -1.940 7.812 3.817 1.00 92.25 85 LYS A O 1
ATOM 687 N N . SER A 1 86 ? -1.288 5.668 3.877 1.00 90.44 86 SER A N 1
ATOM 688 C CA . SER A 1 86 ? -1.145 5.529 2.420 1.00 90.44 86 SER A CA 1
ATOM 689 C C . SER A 1 86 ? -2.496 5.593 1.704 1.00 90.44 86 SER A C 1
ATOM 691 O O . SER A 1 86 ? -2.583 6.183 0.623 1.00 90.44 86 SER A O 1
ATOM 693 N N . LEU A 1 87 ? -3.536 5.010 2.308 1.00 90.94 87 LEU A N 1
ATOM 694 C CA . LEU A 1 87 ? -4.906 5.059 1.798 1.00 90.94 87 LEU A CA 1
ATOM 695 C C . LEU A 1 87 ? -5.516 6.459 1.961 1.00 90.94 87 LEU A C 1
ATOM 697 O O . LEU A 1 87 ? -6.027 7.006 0.989 1.00 90.94 87 LEU A O 1
ATOM 701 N N . ASP A 1 88 ? -5.388 7.093 3.130 1.00 92.12 88 ASP A N 1
ATOM 702 C CA . ASP A 1 88 ? -5.877 8.459 3.380 1.00 92.12 88 ASP A CA 1
ATOM 703 C C . ASP A 1 88 ? -5.232 9.480 2.429 1.00 92.12 88 ASP A C 1
ATOM 705 O O . ASP A 1 88 ? -5.924 10.309 1.838 1.00 92.12 88 ASP A O 1
ATOM 709 N N . ALA A 1 89 ? -3.924 9.357 2.166 1.00 90.12 89 ALA A N 1
ATOM 710 C CA . ALA A 1 89 ? -3.218 10.195 1.192 1.00 90.12 89 ALA A CA 1
ATOM 711 C C . ALA A 1 89 ? -3.757 10.056 -0.246 1.00 90.12 89 ALA A C 1
ATOM 713 O O . ALA A 1 89 ? -3.500 10.918 -1.089 1.00 90.12 89 ALA A O 1
ATOM 714 N N . ARG A 1 90 ? -4.491 8.977 -0.534 1.00 88.19 90 ARG A N 1
ATOM 715 C CA . ARG A 1 90 ? -5.130 8.699 -1.823 1.00 88.19 90 ARG A CA 1
ATOM 716 C C . ARG A 1 90 ? -6.656 8.684 -1.739 1.00 88.19 90 ARG A C 1
ATOM 718 O O . ARG A 1 90 ? -7.290 8.264 -2.697 1.00 88.19 90 ARG A O 1
ATOM 725 N N . LYS A 1 91 ? -7.268 9.194 -0.666 1.00 88.12 91 LYS A N 1
ATOM 726 C CA . LYS A 1 91 ? -8.727 9.124 -0.471 1.00 88.12 91 LYS A CA 1
ATOM 727 C C . LYS A 1 91 ? -9.550 9.779 -1.577 1.00 88.12 91 LYS A C 1
ATOM 729 O O . LYS A 1 91 ? -10.662 9.347 -1.825 1.00 88.12 91 LYS A O 1
ATOM 734 N N . SER A 1 92 ? -9.023 10.788 -2.271 1.00 88.94 92 SER A N 1
ATOM 735 C CA . SER A 1 92 ? -9.731 11.414 -3.400 1.00 88.94 92 SER A CA 1
ATOM 736 C C . SER A 1 92 ? -9.857 10.492 -4.618 1.00 88.94 92 SER A C 1
ATOM 738 O O . SER A 1 92 ? -10.653 10.763 -5.513 1.00 88.94 92 SER A O 1
ATOM 740 N N . TYR A 1 93 ? -9.076 9.412 -4.675 1.00 88.00 93 TYR A N 1
ATOM 741 C CA . TYR A 1 93 ? -9.178 8.405 -5.717 1.00 88.00 93 TYR A CA 1
ATOM 742 C C . TYR A 1 93 ? -10.344 7.456 -5.412 1.00 88.00 93 TYR A C 1
ATOM 744 O O . TYR A 1 93 ? -10.357 6.788 -4.378 1.00 88.00 93 TYR A O 1
ATOM 752 N N . ALA A 1 94 ? -11.335 7.401 -6.307 1.00 89.25 94 ALA A N 1
ATOM 753 C CA . ALA A 1 94 ? -12.616 6.743 -6.039 1.00 89.25 94 ALA A CA 1
ATOM 754 C C . ALA A 1 94 ? -12.503 5.268 -5.592 1.00 89.25 94 ALA A C 1
ATOM 756 O O . ALA A 1 94 ? -13.180 4.911 -4.626 1.00 89.25 94 ALA A O 1
ATOM 757 N N . PRO A 1 95 ? -11.647 4.412 -6.187 1.00 88.19 95 PRO A N 1
ATOM 758 C CA . PRO A 1 95 ? -11.446 3.044 -5.702 1.00 88.19 95 PRO A CA 1
ATOM 759 C C . PRO A 1 95 ? -10.881 2.977 -4.279 1.00 88.19 95 PRO A C 1
ATOM 761 O O . PRO A 1 95 ? -11.307 2.136 -3.493 1.00 88.19 95 PRO A O 1
ATOM 764 N N . VAL A 1 96 ? -9.981 3.894 -3.906 1.00 90.00 96 VAL A N 1
ATOM 765 C CA . VAL A 1 96 ? -9.451 3.973 -2.533 1.00 90.00 96 VAL A CA 1
ATOM 766 C C . VAL A 1 96 ? -10.514 4.476 -1.559 1.00 90.00 96 VAL A C 1
ATOM 768 O O . VAL A 1 96 ? -10.611 3.942 -0.459 1.00 90.00 96 VAL A O 1
ATOM 771 N N . MET A 1 97 ? -11.348 5.445 -1.953 1.00 91.19 97 MET A N 1
ATOM 772 C CA . MET A 1 97 ? -12.477 5.882 -1.122 1.00 91.19 97 MET A CA 1
ATOM 773 C C . MET A 1 97 ? -13.454 4.733 -0.853 1.00 91.19 97 MET A C 1
ATOM 775 O O . MET A 1 97 ? -13.857 4.528 0.288 1.00 91.19 97 MET A O 1
ATOM 779 N N . ARG A 1 98 ? -13.808 3.958 -1.888 1.00 90.94 98 ARG A N 1
ATOM 780 C CA . ARG A 1 98 ? -14.690 2.785 -1.755 1.00 90.94 98 ARG A CA 1
ATOM 781 C C . ARG A 1 98 ? -14.090 1.731 -0.831 1.00 90.94 98 ARG A C 1
ATOM 783 O O . ARG A 1 98 ? -14.798 1.228 0.035 1.00 90.94 98 ARG A O 1
ATOM 790 N N . LEU A 1 99 ? -12.792 1.451 -0.981 1.00 90.94 99 LEU A N 1
ATOM 791 C CA . LEU A 1 99 ? -12.061 0.573 -0.071 1.00 90.94 99 LEU A CA 1
ATOM 792 C C . LEU A 1 99 ? -12.200 1.082 1.367 1.00 90.94 99 LEU A C 1
ATOM 794 O O . LEU A 1 99 ? -12.761 0.380 2.197 1.00 90.94 99 LEU A O 1
ATOM 798 N N . LEU A 1 100 ? -11.803 2.327 1.643 1.00 92.88 100 LEU A N 1
ATOM 799 C CA . LEU A 1 100 ? -11.878 2.938 2.976 1.00 92.88 100 LEU A CA 1
ATOM 800 C C . LEU A 1 100 ? -13.283 2.898 3.595 1.00 92.88 100 LEU A C 1
ATOM 802 O O . LEU A 1 100 ? -13.406 2.680 4.795 1.00 92.88 100 LEU A O 1
ATOM 806 N N . GLN A 1 101 ? -14.333 3.094 2.795 1.00 92.19 101 GLN A N 1
ATOM 807 C CA . GLN A 1 101 ? -15.726 3.013 3.251 1.00 92.19 101 GLN A CA 1
ATOM 808 C C . GLN A 1 101 ? -16.161 1.587 3.621 1.00 92.19 101 GLN A C 1
ATOM 810 O O . GLN A 1 101 ? -17.081 1.422 4.419 1.00 92.19 101 GLN A O 1
ATOM 815 N N . SER A 1 102 ? -15.531 0.568 3.035 1.00 91.81 102 SER A N 1
ATOM 816 C CA . SER A 1 102 ? -15.864 -0.842 3.268 1.00 91.81 102 SER A CA 1
ATOM 817 C C . SER A 1 102 ? -15.175 -1.453 4.494 1.00 91.81 102 SER A C 1
ATOM 819 O O . SER A 1 102 ? -15.686 -2.424 5.053 1.00 91.81 102 SER A O 1
ATOM 821 N N . LEU A 1 103 ? -14.047 -0.879 4.925 1.00 92.88 103 LEU A N 1
ATOM 822 C CA . LEU A 1 103 ? -13.250 -1.376 6.047 1.00 92.88 103 LEU A CA 1
ATOM 823 C C . LEU A 1 103 ? -13.971 -1.122 7.388 1.00 92.88 103 LEU A C 1
ATOM 825 O O . LEU A 1 103 ? -14.356 0.008 7.707 1.00 92.88 103 LEU A O 1
ATOM 829 N N . LYS A 1 104 ? -14.140 -2.162 8.213 1.00 93.81 104 LYS A N 1
ATOM 830 C CA . LYS A 1 104 ? -14.831 -2.081 9.517 1.00 93.81 104 LYS A CA 1
ATOM 831 C C . LYS A 1 104 ? -13.934 -1.494 10.617 1.00 93.81 104 LYS A C 1
ATOM 833 O O . LYS A 1 104 ? -14.428 -0.944 11.595 1.00 93.81 104 LYS A O 1
ATOM 838 N N . SER A 1 105 ? -12.627 -1.597 10.460 1.00 93.75 105 SER A N 1
ATOM 839 C CA . SER A 1 105 ? -11.579 -1.178 11.392 1.00 93.75 105 SER A CA 1
ATOM 840 C C . SER A 1 105 ? -11.315 0.325 11.380 1.00 93.75 105 SER A C 1
ATOM 842 O O . SER A 1 105 ? -10.655 0.843 12.284 1.00 93.75 105 SER A O 1
ATOM 844 N N . VAL A 1 106 ? -11.837 1.047 10.386 1.00 94.38 106 VAL A N 1
ATOM 845 C CA . VAL A 1 106 ? -11.618 2.486 10.216 1.00 94.38 106 VAL A CA 1
ATOM 846 C C . VAL A 1 106 ? -12.925 3.267 10.104 1.00 94.38 106 VAL A C 1
ATOM 848 O O . VAL A 1 106 ? -14.014 2.726 9.886 1.00 94.38 106 VAL A O 1
ATOM 851 N N . THR A 1 107 ? -12.791 4.576 10.274 1.00 94.06 107 THR A N 1
ATOM 852 C CA . THR A 1 107 ? -13.838 5.573 10.077 1.00 94.06 107 THR A CA 1
ATOM 853 C C . THR A 1 107 ? -13.247 6.751 9.310 1.00 94.06 107 THR A C 1
ATOM 855 O O . THR A 1 107 ? -12.125 7.186 9.576 1.00 94.06 107 THR A O 1
ATOM 858 N N . ILE A 1 108 ? -14.010 7.286 8.358 1.00 93.12 108 ILE A N 1
ATOM 859 C CA . ILE A 1 108 ? -13.648 8.502 7.627 1.00 93.12 108 ILE A CA 1
ATOM 860 C C . ILE A 1 108 ? -14.243 9.695 8.382 1.00 93.12 108 ILE A C 1
ATOM 862 O O . ILE A 1 108 ? -15.459 9.882 8.401 1.00 93.12 108 ILE A O 1
ATOM 866 N N . ALA A 1 109 ? -13.386 10.483 9.025 1.00 87.31 109 ALA A N 1
ATOM 867 C CA . ALA A 1 109 ? -13.737 11.738 9.679 1.00 87.31 109 ALA A CA 1
ATOM 868 C C . ALA A 1 109 ? -13.553 12.926 8.716 1.00 87.31 109 ALA A C 1
ATOM 870 O O . ALA A 1 109 ? -12.936 12.805 7.657 1.00 87.31 109 ALA A O 1
ATOM 871 N N . GLY A 1 110 ? -14.057 14.106 9.095 1.00 77.31 110 GLY A N 1
ATOM 872 C CA . GLY A 1 110 ? -14.105 15.288 8.221 1.00 77.31 110 GLY A CA 1
ATOM 873 C C . GLY A 1 110 ? -12.768 15.712 7.588 1.00 77.31 110 GLY A C 1
ATOM 874 O O . GLY A 1 110 ? -12.775 16.312 6.517 1.00 77.31 110 GLY A O 1
ATOM 875 N N . SER A 1 111 ? -11.622 15.380 8.195 1.00 80.88 111 SER A N 1
ATOM 876 C CA . SER A 1 111 ? -10.288 15.701 7.665 1.00 80.88 111 SER A CA 1
ATOM 877 C C . SER A 1 111 ? -9.427 14.485 7.297 1.00 80.88 111 SER A C 1
ATOM 879 O O . SER A 1 111 ? -8.408 14.662 6.622 1.00 80.88 111 SER A O 1
ATOM 881 N N . GLY A 1 112 ? -9.811 13.253 7.652 1.00 90.44 112 GLY A N 1
ATOM 882 C CA . GLY A 1 112 ? -8.892 12.108 7.629 1.00 90.44 112 GLY A CA 1
ATOM 883 C C . GLY A 1 112 ? -9.543 10.746 7.851 1.00 90.44 112 GLY A C 1
ATOM 884 O O . GLY A 1 112 ? -10.743 10.643 8.088 1.00 90.44 112 GLY A O 1
ATOM 885 N N . VAL A 1 113 ? -8.725 9.701 7.778 1.00 93.75 113 VAL A N 1
ATOM 886 C CA . VAL A 1 113 ? -9.099 8.331 8.150 1.00 93.75 113 VAL A CA 1
ATOM 887 C C . VAL A 1 113 ? -8.504 8.006 9.516 1.00 93.75 113 VAL A C 1
ATOM 889 O O . VAL A 1 113 ? -7.305 8.187 9.734 1.00 93.75 113 VAL A O 1
ATOM 892 N N . GLU A 1 114 ? -9.331 7.488 10.416 1.00 92.88 114 GLU A N 1
ATOM 893 C CA . GLU A 1 114 ? -8.938 7.076 11.764 1.00 92.88 114 GLU A CA 1
ATOM 894 C C . GLU A 1 114 ? -9.337 5.622 12.025 1.00 92.88 114 GLU A C 1
ATOM 896 O O . GLU A 1 114 ? -10.248 5.095 11.389 1.00 92.88 114 GLU A O 1
ATOM 901 N N . PHE A 1 115 ? -8.664 4.967 12.973 1.00 94.50 115 PHE A N 1
ATOM 902 C CA . PHE A 1 115 ? -9.103 3.657 13.457 1.00 94.50 115 PHE A CA 1
ATOM 903 C C . PHE A 1 115 ? -10.352 3.810 14.320 1.00 94.50 115 PHE A C 1
ATOM 905 O O . PHE A 1 115 ? -10.458 4.758 15.099 1.00 94.50 115 PHE A O 1
ATOM 912 N N . ARG A 1 116 ? -11.281 2.862 14.200 1.00 91.19 116 ARG A N 1
ATOM 913 C CA . ARG A 1 116 ? -12.550 2.882 14.933 1.00 91.19 116 ARG A CA 1
ATOM 914 C C . ARG A 1 116 ? -12.361 2.651 16.432 1.00 91.19 116 ARG A C 1
ATOM 916 O O . ARG A 1 116 ? -13.044 3.287 17.228 1.00 91.19 116 ARG A O 1
ATOM 923 N N . ASP A 1 117 ? -11.433 1.773 16.803 1.00 89.75 117 ASP A N 1
ATOM 924 C CA . ASP A 1 117 ? -11.042 1.517 18.189 1.00 89.75 117 ASP A CA 1
ATOM 925 C C . ASP A 1 117 ? -9.507 1.488 18.321 1.00 89.75 117 ASP A C 1
ATOM 927 O O . ASP A 1 117 ? -8.768 1.193 17.380 1.00 89.75 117 ASP A O 1
ATOM 931 N N . LYS A 1 118 ? -9.007 1.784 19.521 1.00 86.88 118 LYS A N 1
ATOM 932 C CA . LYS A 1 118 ? -7.597 1.660 19.904 1.00 86.88 118 LYS A CA 1
ATOM 933 C C . LYS A 1 118 ? -7.107 0.213 19.859 1.00 86.88 118 LYS A C 1
ATOM 935 O O . LYS A 1 118 ? -5.905 0.011 19.685 1.00 86.88 118 LYS A O 1
ATOM 940 N N . ASN A 1 119 ? -8.012 -0.752 20.026 1.00 90.25 119 ASN A N 1
ATOM 941 C CA . ASN A 1 119 ? -7.688 -2.177 20.050 1.00 90.25 119 ASN A CA 1
ATOM 942 C C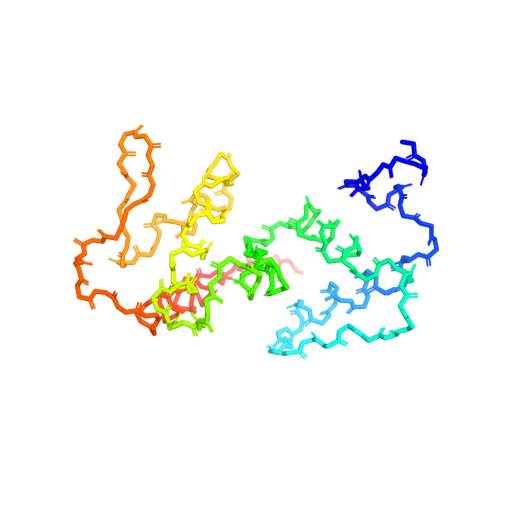 . ASN A 1 119 ? -7.540 -2.801 18.662 1.00 90.25 119 ASN A C 1
ATOM 944 O O . ASN A 1 119 ? -6.982 -3.885 18.583 1.00 90.25 119 ASN A O 1
ATOM 948 N N . THR A 1 120 ? -7.979 -2.120 17.596 1.00 93.06 120 THR A N 1
ATOM 949 C CA . THR A 1 120 ? -7.790 -2.590 16.220 1.00 93.06 120 THR A CA 1
ATOM 950 C C . THR A 1 120 ? -6.317 -2.887 15.982 1.00 93.06 120 THR A C 1
ATOM 952 O O . THR A 1 120 ? -5.489 -1.977 16.102 1.00 93.06 120 THR A O 1
ATOM 955 N N . ASP A 1 121 ? -5.965 -4.115 15.636 1.00 94.50 121 ASP A N 1
ATOM 956 C CA . ASP A 1 121 ? -4.590 -4.513 15.363 1.00 94.50 121 ASP A CA 1
ATOM 957 C C . ASP A 1 121 ? -4.287 -4.562 13.853 1.00 94.50 121 ASP A C 1
ATOM 959 O O . ASP A 1 121 ? -5.022 -4.016 13.031 1.00 94.50 121 ASP A O 1
ATOM 963 N N . LEU A 1 122 ? -3.100 -5.051 13.483 1.00 94.88 122 LEU A N 1
ATOM 964 C CA . LEU A 1 122 ? -2.720 -5.136 12.071 1.00 94.88 122 LEU A CA 1
ATOM 965 C C . LEU A 1 122 ? -3.531 -6.208 11.334 1.00 94.88 122 LEU A C 1
ATOM 967 O O . LEU A 1 122 ? -3.828 -6.006 10.162 1.00 94.88 122 LEU A O 1
ATOM 971 N N . ILE A 1 123 ? -3.848 -7.318 11.999 1.00 94.38 123 ILE A N 1
ATOM 972 C CA . ILE A 1 123 ? -4.587 -8.434 11.415 1.00 94.38 123 ILE A CA 1
ATOM 973 C C . ILE A 1 123 ? -6.006 -7.982 11.094 1.00 94.38 123 ILE A C 1
ATOM 975 O O . ILE A 1 123 ? -6.403 -8.124 9.948 1.00 94.38 123 ILE A O 1
ATOM 979 N N . ASP A 1 124 ? -6.682 -7.273 12.004 1.00 94.50 124 ASP A N 1
ATOM 980 C CA . ASP A 1 124 ? -8.023 -6.719 11.742 1.00 94.50 124 ASP A CA 1
ATOM 981 C C . ASP A 1 124 ? -8.077 -5.879 10.450 1.00 94.50 124 ASP A C 1
ATOM 983 O O . ASP A 1 124 ? -9.034 -5.931 9.679 1.00 94.50 124 ASP A O 1
ATOM 987 N N . VAL A 1 125 ? -7.036 -5.073 10.206 1.00 94.06 125 VAL A N 1
ATOM 988 C CA . VAL A 1 125 ? -6.949 -4.215 9.014 1.00 94.06 125 VAL A CA 1
ATOM 989 C C . VAL A 1 125 ? -6.680 -5.032 7.754 1.00 94.06 125 VAL A C 1
ATOM 991 O O . VAL A 1 125 ? -7.191 -4.684 6.692 1.00 94.06 125 VAL A O 1
ATOM 994 N N . LEU A 1 126 ? -5.852 -6.074 7.844 1.00 93.00 126 LEU A N 1
ATOM 995 C CA . LEU A 1 126 ? -5.567 -6.955 6.713 1.00 93.00 126 LEU A CA 1
ATOM 996 C C . LEU A 1 126 ? -6.793 -7.806 6.360 1.00 93.00 126 LEU A C 1
ATOM 998 O O . LEU A 1 126 ? -7.141 -7.852 5.184 1.00 93.00 126 LEU A O 1
ATOM 1002 N N . ASP A 1 127 ? -7.478 -8.357 7.361 1.00 93.00 127 ASP A N 1
ATOM 1003 C CA . ASP A 1 127 ? -8.710 -9.135 7.205 1.00 93.00 127 ASP A CA 1
ATOM 1004 C C . ASP A 1 127 ? -9.818 -8.281 6.574 1.00 93.00 127 ASP A C 1
ATOM 1006 O O . ASP A 1 127 ? -10.477 -8.708 5.632 1.00 93.00 127 ASP A O 1
ATOM 1010 N N . ASP A 1 128 ? -9.987 -7.026 7.007 1.00 92.62 128 ASP A N 1
ATOM 1011 C CA . ASP A 1 128 ? -10.941 -6.112 6.370 1.00 92.62 128 ASP A CA 1
ATOM 1012 C C . ASP A 1 128 ? -10.599 -5.819 4.900 1.00 92.62 128 ASP A C 1
ATOM 1014 O O . ASP A 1 128 ? -11.499 -5.668 4.067 1.00 92.62 128 ASP A O 1
ATOM 1018 N N . ILE A 1 129 ? -9.307 -5.683 4.574 1.00 90.56 129 ILE A N 1
ATOM 1019 C CA . ILE A 1 129 ? -8.857 -5.463 3.194 1.00 90.56 129 ILE A CA 1
ATOM 1020 C C . ILE A 1 129 ? -9.133 -6.714 2.355 1.00 90.56 129 ILE A C 1
ATOM 1022 O O . ILE A 1 129 ? -9.625 -6.583 1.233 1.00 90.56 129 ILE A O 1
ATOM 1026 N N . GLU A 1 130 ? -8.869 -7.904 2.885 1.00 88.44 130 GLU A N 1
ATOM 1027 C CA . GLU A 1 130 ? -9.170 -9.178 2.228 1.00 88.44 130 GLU A CA 1
ATOM 1028 C C . GLU A 1 130 ? -10.681 -9.335 1.979 1.00 88.44 130 GLU A C 1
ATOM 1030 O O . GLU A 1 130 ? -11.098 -9.465 0.824 1.00 88.44 130 GLU A O 1
ATOM 1035 N N . ASP A 1 131 ? -11.506 -9.139 3.014 1.00 89.12 131 ASP A N 1
ATOM 1036 C CA . ASP A 1 131 ? -12.978 -9.126 2.953 1.00 89.12 131 ASP A CA 1
ATOM 1037 C C . ASP A 1 131 ? -13.514 -8.126 1.909 1.00 89.12 131 ASP A C 1
ATOM 1039 O O . ASP A 1 131 ? -14.540 -8.350 1.255 1.00 89.12 131 ASP A O 1
ATOM 1043 N N . SER A 1 132 ? -12.857 -6.969 1.772 1.00 81.94 132 SER A N 1
ATOM 1044 C CA . SER A 1 132 ? -13.242 -5.945 0.795 1.00 81.94 132 SER A CA 1
ATOM 1045 C C . SER A 1 132 ? -12.891 -6.339 -0.643 1.00 81.94 132 SER A C 1
ATOM 1047 O O . SER A 1 132 ? -13.607 -5.963 -1.578 1.00 81.94 132 SER A O 1
ATOM 1049 N N . GLY A 1 133 ? -11.820 -7.120 -0.818 1.00 66.19 133 GLY A N 1
ATOM 1050 C CA . GLY A 1 133 ? -11.373 -7.666 -2.095 1.00 66.19 133 GLY A CA 1
ATOM 1051 C C . GLY A 1 133 ? -12.303 -8.763 -2.610 1.00 66.19 133 GLY A C 1
ATOM 1052 O O . GLY A 1 133 ? -12.666 -8.742 -3.789 1.00 66.19 133 GLY A O 1
ATOM 1053 N N . GLU A 1 134 ? -12.787 -9.643 -1.727 1.00 53.78 134 GLU A N 1
ATOM 1054 C CA . GLU A 1 134 ? -13.762 -10.692 -2.076 1.00 53.78 134 GLU A CA 1
ATOM 1055 C C . GLU A 1 134 ? -15.120 -10.131 -2.545 1.00 53.78 134 GLU A C 1
ATOM 1057 O O . GLU A 1 134 ? -15.867 -10.798 -3.263 1.00 53.78 134 GLU A O 1
ATOM 1062 N N . ARG A 1 135 ? -15.446 -8.872 -2.219 1.00 36.09 135 ARG A N 1
ATOM 1063 C CA . ARG A 1 135 ? -16.718 -8.229 -2.607 1.00 36.09 135 ARG A CA 1
ATOM 1064 C C . ARG A 1 135 ? -16.730 -7.574 -3.989 1.00 36.09 135 ARG A C 1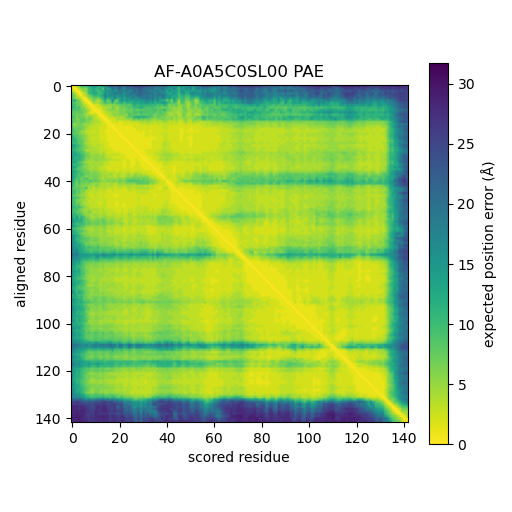
ATOM 1066 O O . ARG A 1 135 ? -17.765 -7.035 -4.379 1.00 36.09 135 ARG A O 1
ATOM 1073 N N . THR A 1 136 ? -15.649 -7.655 -4.767 1.00 33.69 136 THR A N 1
ATOM 1074 C CA . THR A 1 136 ? -15.638 -7.188 -6.168 1.00 33.69 136 THR A CA 1
ATOM 1075 C C . THR A 1 136 ? -15.807 -8.359 -7.145 1.00 33.69 136 THR A C 1
ATOM 1077 O O . THR A 1 136 ? -15.012 -8.553 -8.057 1.00 33.69 136 THR A O 1
ATOM 1080 N N . LEU A 1 137 ? -16.880 -9.144 -7.000 1.00 26.27 137 LEU A N 1
ATOM 1081 C CA . LEU A 1 137 ? -17.374 -10.007 -8.080 1.00 26.27 137 LEU A CA 1
ATOM 1082 C C . LEU A 1 137 ? -18.155 -9.138 -9.073 1.00 26.27 137 LEU A C 1
ATOM 1084 O O . LEU A 1 137 ? -19.380 -9.034 -9.012 1.00 26.27 137 LEU A O 1
ATOM 1088 N N . THR A 1 138 ? -17.444 -8.469 -9.981 1.00 25.41 138 THR A N 1
ATOM 1089 C CA . THR A 1 138 ? -18.103 -7.822 -11.122 1.00 25.41 138 THR A CA 1
ATOM 1090 C C . THR A 1 138 ? -18.303 -8.874 -12.204 1.00 25.41 138 THR A C 1
ATOM 1092 O O . THR A 1 138 ? -17.366 -9.246 -12.905 1.00 25.41 138 THR A O 1
ATOM 1095 N N . PHE A 1 139 ? -19.537 -9.365 -12.329 1.00 31.78 139 PHE A N 1
ATOM 1096 C CA . PHE A 1 139 ? -19.982 -10.048 -13.537 1.00 31.78 139 PHE A CA 1
ATOM 1097 C C . PHE A 1 139 ? -19.881 -9.069 -14.708 1.00 31.78 139 PHE A C 1
ATOM 1099 O O . PHE A 1 139 ? -20.617 -8.087 -14.770 1.00 31.78 139 PHE A O 1
ATOM 1106 N N . SER A 1 140 ? -18.994 -9.352 -15.653 1.00 24.23 140 SER A N 1
ATOM 1107 C CA . SER A 1 140 ? -19.110 -8.823 -17.007 1.00 24.23 140 SER A CA 1
ATOM 1108 C C . SER A 1 140 ? -18.740 -9.922 -17.997 1.00 24.23 140 SER A C 1
ATOM 1110 O O . SER A 1 140 ? -17.585 -10.053 -18.395 1.00 24.23 140 SER A O 1
ATOM 1112 N N . LEU A 1 141 ? -19.740 -10.733 -18.343 1.00 25.25 141 LEU A N 1
ATOM 1113 C CA . LEU A 1 141 ? -19.815 -11.393 -19.648 1.00 25.25 141 LEU A CA 1
ATOM 1114 C C . LEU A 1 141 ? -20.421 -10.380 -20.632 1.00 25.25 141 LEU A C 1
ATOM 1116 O O . LEU A 1 141 ? -21.232 -9.538 -20.227 1.00 25.25 141 LEU A O 1
ATOM 1120 N N . PRO A 1 142 ? -19.996 -10.417 -21.895 1.00 28.67 142 PRO A N 1
ATOM 1121 C CA . PRO A 1 142 ? -20.738 -11.230 -22.859 1.00 28.67 142 PRO A CA 1
ATOM 1122 C C . PRO A 1 142 ? -19.995 -12.489 -23.310 1.00 28.67 142 PRO A C 1
ATOM 1124 O O . PRO A 1 142 ? -18.760 -12.426 -23.496 1.00 28.67 142 PRO A O 1
#

Radius of gyration: 16.73 Å; Cα contacts (8 Å, |Δi|>4): 113; chains: 1; bounding box: 42×30×43 Å

Sequence (142 aa):
MLFSRIKKSRNEMFDREYEFDKIVSAIKDGVPLIVVTGIRRVGKTTLVKVLLNEIDTPGVYIDARKLWSIHANISPNVIKKEIVKSLDARKSYAPVMRLLQSLKSVTIAGSGVEFRDKNTDLIDVLDDIEDSGERTLTFSLP

Organism: NCBI:txid2598455

Nearest PDB structures (foldseek):
  4zti-assembly2_B  TM=1.501E-01  e=6.809E+00  Ebola virus - Mayinga, Zaire, 1976

Solvent-accessible surface area (backbone atoms only — not comparable to full-atom values): 8926 Å² total; per-residue (Å²): 109,75,84,50,97,70,56,66,45,70,90,33,52,79,93,48,62,70,62,50,52,52,52,52,49,39,55,76,71,62,55,91,77,84,85,91,81,77,70,89,88,76,47,66,71,48,54,56,53,19,48,67,64,72,48,84,62,66,74,70,80,79,61,62,70,59,50,58,73,76,33,100,64,88,48,60,68,54,55,43,51,50,47,53,50,40,41,48,78,39,39,89,42,66,54,33,34,54,49,57,72,63,28,77,53,39,44,81,52,101,90,47,68,43,65,65,50,91,79,63,52,44,64,55,50,50,51,31,51,51,59,53,58,72,68,67,77,76,86,76,80,134

InterPro domains:
  IPR027417 P-loop containing nucleoside triphosphate hydrolase [G3DSA:3.40.50.300] (2-140)
  IPR027417 P-loop containing nucleoside triphosphate hydrolase [SSF52540] (7-130)

=== Feature glossary ===
A reading guide for the features in this record.

Start from the sequence.

  · Sequence gives the chain of amino acids in standard one-letter code (A=alanine, C=cysteine, …, Y=tyrosine), read N→C. It is the only feature that is directly encoded by the gene; all structural features are derived from the folded form of this sequence.

Fold it, and you get atomic coordinates and the backbone conformation that goes with them.

  · Structure coordinates are given as an mmCIF _atom_site loop: one row per atom with element, residue name, chain id, sequence number, and x/y/z position in Å. Only the four main-chain atoms per residue are included here; side chains are omitted to keep the record compact.

  · Backbone dihedral angles. Every residue except chain termini has a φ (preceding-C → N → Cα → C) and a ψ (N → Cα → C → next-N). They are reported in degrees following the IUPAC sign convention. Secondary structure is essentially a statement about which (φ, ψ) basin each residue occupies.

  · Eight-state secondary structure (DSSP): H is the canonical α-helix, G the tighter 3₁₀-helix, I the wider π-helix; E/B are β-structure, T and S are turns and bends, and '-' is everything else. DSSP derives these from the pattern of main-chain N–H···O=C hydrogen bonds, not from the sequence.

  · SS3 is a coarse helix/strand/coil call (letters a/b/c) made by the P-SEA algorithm from inter-Cα distances and dihedrals. It is less detailed than DSSP but needs only Cα positions.

Summarize the fold with a handful of shape descriptors and a per-residue structural alphabet.

  · Radius of gyration (Rg) is the root-mean-square distance of Cα atoms from their centroid — a single number for overall size and compactness. A globular domain of N residues has Rg ≈ 2.2·N^0.38 Å; an extended or disordered chain has a much larger Rg. The Cα contact count is the number of residue pairs whose Cα atoms are within 8 Å and are more than four positions apart in sequence — a standard proxy for tertiary packing density. The bounding box is the smallest axis-aligned box enclosing all Cα atoms.

  · 3Di is Foldseek's structural alphabet. Each residue is assigned one of twenty discrete states based on how its Cα sits relative to its spatial (not sequential) neighbors. Aligning 3Di strings finds structural homologs roughly as well as full 3D superposition, but orders of magnitude faster.

  · Solvent-accessible surface area (SASA) is the area in Å² traced out by the centre of a 1.4 Å probe sphere (a water molecule) rolled over the protein's van der Waals surface (Shrake–Rupley / Lee–Richards construction). Buried residues have near-zero SASA; fully exposed residues can exceed 200 Å². The total SASA scales roughly with the number of surface residues.

Ask how reliable the model is.

  · For AlphaFold models, the B-factor field carries pLDDT — the model's own estimate of local accuracy on a 0–100 scale. Regions with pLDDT<50 should be treated as essentially unmodeled; they often 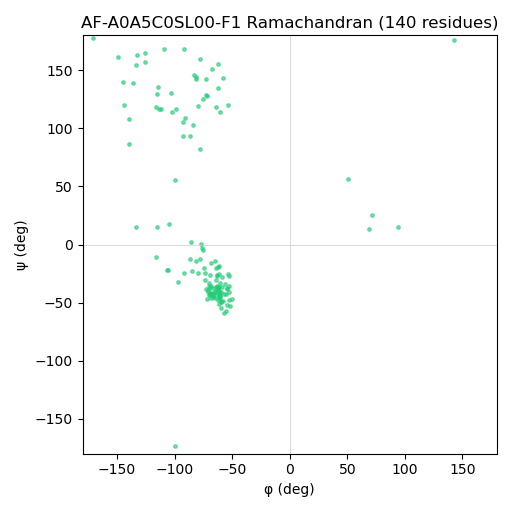correspond to intrinsically disordered segments.

  · For experimental (PDB) structures, the B-factor (temperature factor) quantifies the positional spread of each atom in the crystal — a combination of thermal vibration and static disorder — in units of Å². High B-factors mark flexible loops or poorly resolved regions; low B-factors mark the rigid, well-ordered core.

  · Predicted Aligned Error (PAE) is an AlphaFold confidence matrix: entry (i, j) is the expected error in the position of residue j, in ångströms, when the prediction is superimposed on the true structure at residue i. Low PAE within a block of residues means that block is internally rigid and well-predicted; high PAE between two blocks means their relative placement is uncertain even if each block individually is confident.

Place it in context: what it resembles, what it is annotated as, and how it looks.

 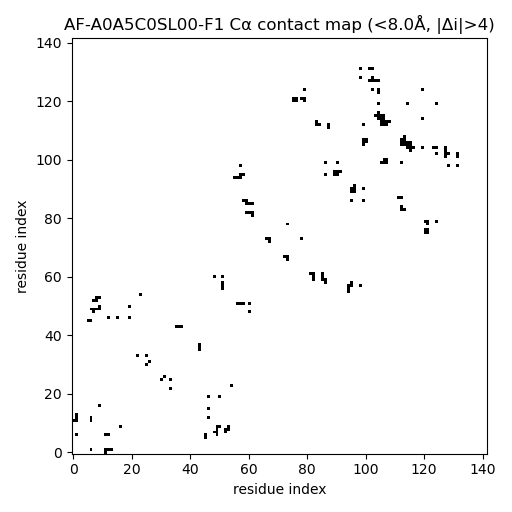 · Structural nearest neighbors (via Foldseek easy-search vs the PDB). Reported per hit: target PDB id, E-value, and alignment TM-score. A TM-score above ~0.5 is the conventional threshold for 'same fold'.

  · Functional annotations link the protein to curated databases. InterPro entries identify conserved domains and families by matching the sequence against member-database signatures (Pfam, PROSITE, CDD, …). Gene Ontology (GO) terms describe molecular function, biological process, and cellular component in a controlled vocabulary. CATH places the structure in a hierarchical fold classification (Class/Architecture/Topology/Homologous-superfamily). The organism is the source species.

  · The contact map is a binary N×N matrix image: pixel (i, j) is dark where Cα_i and Cα_j are within 8 Å and |i−j|>4. Because the |i−j|>4 filter removes local helical contacts, off-diagonal stripes parallel to the main diagonal indicate parallel β-sheets; stripes perpendicular to it indicate antiparallel β-sheets. The Ramachandran plot scatters every residue's (φ, ψ) pair against the sterically allowed regions. The PAE heatmap renders the predicted-aligned-error matrix.

  · Six rendered views show the 3D structure from the faces of a cube — i.e. along ±x, ±y, ±z. Rendering representation is drawn randomly per protein from cartoon (secondary-structure ribbons), sticks (backbone bonds), or molecular surface; coloring is either N→C rainbow (blue at the N-terminus through red at the C-terminus) or one color per chain.